Protein AF-A0A1G1D383-F1 (afdb_monomer_lite)

Foldseek 3Di:
DLVVLLVVLVVLLVVLVVVLVVLVVLLVVLCVQLVVCVVPVVSNVVSNVSSVVSVVVNVVSVVVSVVSVVVSVVSVVVVD

pLDDT: mean 96.29, std 6.98, range [59.81, 98.81]

Secondary structure (DSSP, 8-state):
-HHHHHHHHHHHHHHHHHHHHHHHHHHHHHHHHHHHTTT-HHHHHHHHHHHHHHHHHHHHHHHHHHHHHHHHHHHHHHT-

Structure (mmCIF, N/CA/C/O backbone):
data_AF-A0A1G1D383-F1
#
_entry.id   AF-A0A1G1D383-F1
#
loop_
_atom_site.group_PDB
_atom_site.id
_atom_site.type_symbol
_atom_site.label_atom_id
_atom_site.label_alt_id
_atom_site.label_comp_id
_atom_site.label_asym_id
_atom_site.label_entity_id
_atom_site.label_seq_id
_atom_site.pdbx_PDB_ins_code
_atom_site.Cartn_x
_atom_site.Cartn_y
_atom_site.Cartn_z
_atom_site.occupancy
_atom_site.B_iso_or_equiv
_atom_site.auth_seq_id
_atom_site.auth_comp_id
_atom_site.auth_asym_id
_atom_site.auth_atom_id
_atom_site.pdbx_PDB_model_num
ATOM 1 N N . MET A 1 1 ? -16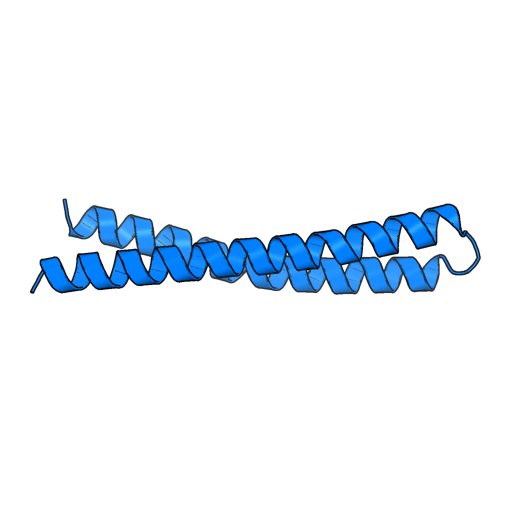.263 11.481 24.573 1.00 59.81 1 MET A N 1
ATOM 2 C CA . MET A 1 1 ? -14.958 11.302 23.895 1.00 59.81 1 MET A CA 1
ATOM 3 C C . MET A 1 1 ? -14.828 9.960 23.165 1.00 59.81 1 MET A C 1
ATOM 5 O O . MET A 1 1 ? -14.403 9.986 22.019 1.00 59.81 1 MET A O 1
ATOM 9 N N . SER A 1 2 ? -15.232 8.812 23.737 1.00 82.31 2 SER A N 1
ATOM 10 C CA . SER A 1 2 ? -15.059 7.489 23.089 1.00 82.31 2 SER A CA 1
ATOM 11 C C . SER A 1 2 ? -15.764 7.339 21.728 1.00 82.31 2 SER A C 1
ATOM 13 O O . SER A 1 2 ? -15.156 6.873 20.770 1.00 82.31 2 SER A O 1
ATOM 15 N N . LYS A 1 3 ? -17.017 7.803 21.587 1.00 89.56 3 LYS A N 1
ATOM 16 C CA . LYS A 1 3 ? -17.777 7.697 20.319 1.00 89.56 3 LYS A CA 1
ATOM 17 C C . LYS A 1 3 ? -17.140 8.457 19.151 1.00 89.56 3 LYS A C 1
ATOM 19 O O . LYS A 1 3 ? -17.117 7.953 18.033 1.00 89.56 3 LYS A O 1
ATOM 24 N N . GLU A 1 4 ? -16.629 9.658 19.406 1.00 94.44 4 GLU A N 1
ATOM 25 C CA . GLU A 1 4 ? -15.986 10.473 18.372 1.00 94.44 4 GLU A CA 1
ATOM 26 C C . GLU A 1 4 ? -14.645 9.871 17.955 1.00 94.44 4 GLU A C 1
ATOM 28 O O . GLU A 1 4 ? -14.389 9.722 16.765 1.00 94.44 4 GLU A O 1
ATOM 33 N N . LYS A 1 5 ? -13.847 9.395 18.919 1.00 94.69 5 LYS A N 1
ATOM 34 C CA . LYS A 1 5 ? -12.598 8.683 18.628 1.00 94.69 5 LYS A CA 1
ATOM 35 C C . LYS A 1 5 ? -12.829 7.425 17.783 1.00 94.69 5 LYS A C 1
ATOM 37 O O . LYS A 1 5 ? -12.118 7.229 16.801 1.00 94.69 5 LYS A O 1
ATOM 42 N N . ILE A 1 6 ? -13.845 6.621 18.110 1.00 96.50 6 ILE A N 1
ATOM 43 C CA . ILE A 1 6 ? -14.251 5.447 17.319 1.00 96.50 6 ILE A CA 1
ATOM 44 C C . ILE A 1 6 ? -14.634 5.852 15.891 1.00 96.50 6 ILE A C 1
ATOM 46 O O . ILE A 1 6 ? -14.214 5.199 14.937 1.00 96.50 6 ILE A O 1
ATOM 50 N N . ARG A 1 7 ? -15.412 6.932 15.727 1.00 97.31 7 ARG A N 1
ATOM 51 C CA . ARG A 1 7 ? -15.795 7.442 14.401 1.00 97.31 7 ARG A CA 1
ATOM 52 C C . ARG A 1 7 ? -14.566 7.821 13.576 1.00 97.31 7 ARG A C 1
ATOM 54 O O . ARG A 1 7 ? -14.486 7.445 12.412 1.00 97.31 7 ARG A O 1
ATOM 61 N N . GLU A 1 8 ? -13.613 8.532 14.171 1.00 98.00 8 GLU A N 1
ATOM 62 C CA . GLU A 1 8 ? -12.392 8.943 13.473 1.00 98.00 8 GLU A CA 1
ATOM 63 C C . GLU A 1 8 ? -11.489 7.753 13.115 1.00 98.00 8 GLU A C 1
ATOM 65 O O . GLU A 1 8 ? -10.936 7.721 12.019 1.00 98.00 8 GLU A O 1
ATOM 70 N N . LEU A 1 9 ? -11.370 6.743 13.985 1.00 98.12 9 LEU A N 1
ATOM 71 C CA . LEU A 1 9 ? -10.624 5.516 13.671 1.00 98.12 9 LEU A CA 1
ATOM 72 C C . LEU A 1 9 ? -11.244 4.763 12.487 1.00 98.12 9 LEU A C 1
ATOM 74 O O . LEU A 1 9 ? -10.526 4.391 11.562 1.00 98.12 9 LEU A O 1
ATOM 78 N N . LYS A 1 10 ? -12.575 4.610 12.468 1.00 98.25 10 LYS A N 1
ATOM 79 C CA . LYS A 1 10 ? -13.288 3.978 11.347 1.00 98.25 10 LYS A CA 1
ATOM 80 C C . LYS A 1 10 ? -13.069 4.719 10.032 1.00 98.25 10 LYS A C 1
ATOM 82 O O . LYS A 1 10 ? -12.701 4.086 9.053 1.00 98.25 10 LYS A O 1
ATOM 87 N N . LYS A 1 11 ? -13.197 6.051 10.029 1.00 98.44 11 LYS A N 1
ATOM 88 C CA . LYS A 1 11 ? -12.940 6.871 8.833 1.00 98.44 11 LYS A CA 1
ATOM 89 C C . LYS A 1 11 ? -11.526 6.688 8.282 1.00 98.44 11 LYS A C 1
ATOM 91 O O . LYS A 1 11 ? -11.343 6.606 7.073 1.00 98.44 11 LYS A O 1
ATOM 96 N N . LYS A 1 12 ? -10.514 6.627 9.155 1.00 98.56 12 LYS A N 1
ATOM 97 C CA . LYS A 1 12 ? -9.129 6.379 8.725 1.00 98.56 12 LYS A CA 1
ATOM 98 C C . LYS A 1 12 ? -8.974 4.994 8.100 1.00 98.56 12 LYS A C 1
ATOM 100 O O . LYS A 1 12 ? -8.345 4.880 7.056 1.00 98.56 12 LYS A O 1
ATOM 105 N N . ILE A 1 13 ? -9.570 3.969 8.708 1.00 98.69 13 ILE A N 1
ATOM 106 C CA . ILE A 1 13 ? -9.556 2.605 8.164 1.00 98.69 13 ILE A CA 1
ATOM 107 C C . ILE A 1 13 ? -10.264 2.560 6.802 1.00 98.69 13 ILE A C 1
ATOM 109 O O . ILE A 1 13 ? -9.718 1.997 5.863 1.00 98.69 13 ILE A O 1
AT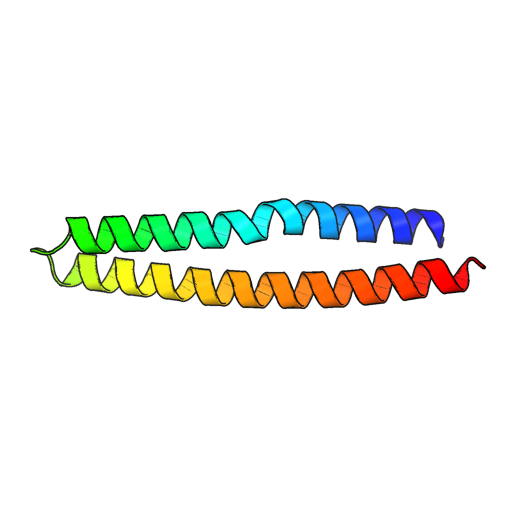OM 113 N N . GLU A 1 14 ? -11.426 3.201 6.654 1.00 98.56 14 GLU A N 1
ATOM 114 C CA . GLU A 1 14 ? -12.153 3.292 5.377 1.00 98.56 14 GLU A CA 1
ATOM 115 C C . GLU A 1 14 ? -11.308 3.930 4.263 1.00 98.56 14 GLU A C 1
ATOM 117 O O . GLU A 1 14 ? -11.324 3.452 3.131 1.00 98.56 14 GLU A O 1
ATOM 122 N N . ALA A 1 15 ? -10.519 4.964 4.575 1.00 98.69 15 ALA A N 1
ATOM 123 C CA . ALA A 1 15 ? -9.595 5.551 3.605 1.00 98.69 15 ALA A CA 1
ATOM 124 C C . ALA A 1 15 ? -8.507 4.553 3.162 1.00 98.69 15 ALA A C 1
ATOM 126 O O . ALA A 1 15 ? -8.173 4.491 1.979 1.00 98.69 15 ALA A O 1
ATOM 127 N N . LEU A 1 16 ? -7.989 3.739 4.087 1.00 98.62 16 LEU A N 1
ATOM 128 C CA . LEU A 1 16 ? -6.971 2.725 3.787 1.00 98.62 16 LEU A CA 1
ATOM 129 C C . LEU A 1 16 ? -7.523 1.549 2.978 1.00 98.62 16 LEU A C 1
ATOM 131 O O . LEU A 1 16 ? -6.821 1.043 2.107 1.00 98.62 16 LEU A O 1
ATOM 135 N N . VAL A 1 17 ? -8.791 1.179 3.184 1.00 98.31 17 VAL A N 1
ATOM 136 C CA . VAL A 1 17 ? -9.491 0.178 2.356 1.00 98.31 17 VAL A CA 1
ATOM 137 C C . VAL A 1 17 ? -9.520 0.587 0.879 1.00 98.31 17 VAL A C 1
ATOM 139 O O . VAL A 1 17 ? -9.524 -0.278 0.010 1.00 98.31 17 VAL A O 1
ATOM 142 N N . ILE A 1 18 ? -9.507 1.890 0.584 1.00 98.19 18 ILE A N 1
ATOM 143 C CA . ILE A 1 18 ? -9.441 2.413 -0.788 1.00 98.19 18 ILE A CA 1
ATOM 144 C C . ILE A 1 18 ? -7.990 2.551 -1.264 1.00 98.19 18 ILE A C 1
ATOM 146 O O . ILE A 1 18 ? -7.704 2.281 -2.427 1.00 98.19 18 ILE A O 1
ATOM 150 N N . ALA A 1 19 ? -7.076 2.997 -0.399 1.00 98.56 19 ALA A N 1
ATOM 151 C CA . ALA A 1 19 ? -5.692 3.270 -0.783 1.00 98.56 19 ALA A CA 1
ATOM 152 C C . ALA A 1 19 ? -4.884 1.993 -1.074 1.00 98.56 19 ALA A C 1
ATOM 154 O O . ALA A 1 19 ? -4.200 1.935 -2.086 1.00 98.56 19 ALA A O 1
ATOM 155 N N . ILE A 1 20 ? -5.004 0.951 -0.244 1.00 98.69 20 ILE A N 1
ATOM 156 C CA . ILE A 1 20 ? -4.202 -0.280 -0.376 1.00 98.69 20 ILE A CA 1
ATOM 157 C C . ILE A 1 20 ? -4.397 -0.968 -1.743 1.00 98.69 20 ILE A C 1
ATOM 159 O O . ILE A 1 20 ? -3.394 -1.278 -2.387 1.00 98.69 20 ILE A O 1
ATOM 163 N N . PRO A 1 21 ? -5.633 -1.178 -2.248 1.00 98.56 21 PRO A N 1
ATOM 164 C CA . PRO A 1 21 ? -5.826 -1.736 -3.587 1.00 98.56 21 PRO A CA 1
ATOM 165 C C . PRO A 1 21 ? -5.243 -0.863 -4.702 1.00 98.56 21 PRO A C 1
ATOM 167 O O . PRO A 1 21 ? -4.746 -1.399 -5.686 1.00 98.56 21 PRO A O 1
ATOM 170 N N . ARG A 1 22 ? -5.239 0.467 -4.539 1.00 98.62 22 ARG A N 1
ATOM 171 C CA . ARG A 1 22 ? -4.663 1.383 -5.536 1.00 98.62 22 ARG A CA 1
ATOM 172 C C . ARG A 1 22 ? -3.152 1.250 -5.662 1.00 98.62 22 ARG A C 1
ATOM 174 O O . ARG A 1 22 ? -2.645 1.401 -6.765 1.00 98.62 22 ARG A O 1
ATOM 181 N N . GLU A 1 23 ? -2.446 0.931 -4.577 1.00 98.75 23 GLU A N 1
ATOM 182 C CA . GLU A 1 23 ? -1.009 0.631 -4.654 1.00 98.75 23 GLU A CA 1
ATOM 183 C C . GLU A 1 23 ? -0.753 -0.633 -5.493 1.00 98.75 23 GLU A C 1
ATOM 185 O O . GLU A 1 23 ? 0.205 -0.701 -6.260 1.00 98.75 23 GLU A O 1
ATOM 190 N N . LEU A 1 24 ? -1.642 -1.633 -5.414 1.00 98.50 24 LEU A N 1
ATOM 191 C CA . LEU A 1 24 ? -1.547 -2.831 -6.253 1.00 98.50 24 LEU A CA 1
ATOM 192 C C . LEU A 1 24 ? -1.886 -2.534 -7.723 1.00 98.50 24 LEU A C 1
ATOM 194 O O . LEU A 1 24 ? -1.171 -2.990 -8.611 1.00 98.50 24 LEU A O 1
ATOM 198 N N . GLU A 1 25 ? -2.919 -1.730 -7.984 1.00 98.69 25 GLU A N 1
ATOM 199 C CA . GLU A 1 25 ? -3.243 -1.263 -9.341 1.00 98.69 25 GLU A CA 1
ATOM 200 C C . GLU A 1 25 ? -2.075 -0.466 -9.952 1.00 98.69 25 GLU A C 1
ATOM 202 O O . GLU A 1 25 ? -1.727 -0.661 -11.117 1.00 98.69 25 GLU A O 1
ATOM 207 N N . ALA A 1 26 ? -1.426 0.401 -9.167 1.00 98.75 26 ALA A N 1
ATOM 208 C CA . ALA A 1 26 ? -0.256 1.164 -9.596 1.00 98.75 26 ALA A CA 1
ATOM 209 C C . ALA A 1 26 ? 0.962 0.261 -9.853 1.00 98.75 26 ALA A C 1
ATOM 211 O O . ALA A 1 26 ? 1.668 0.446 -10.846 1.00 98.75 26 ALA A O 1
ATOM 212 N N . TYR A 1 27 ? 1.185 -0.751 -9.009 1.00 98.81 27 TYR A N 1
ATOM 213 C CA . TYR A 1 27 ? 2.212 -1.768 -9.231 1.00 98.81 27 TYR A CA 1
ATOM 214 C C . TYR A 1 27 ? 2.041 -2.465 -10.587 1.00 98.81 27 TYR A C 1
ATOM 216 O O . TYR A 1 27 ? 2.983 -2.509 -11.382 1.00 98.81 27 TYR A O 1
ATOM 224 N N . GLU A 1 28 ? 0.841 -2.978 -10.864 1.00 98.75 28 GLU A N 1
ATOM 225 C CA . GLU A 1 28 ? 0.521 -3.657 -12.124 1.00 98.75 28 GLU A CA 1
ATOM 226 C C . GLU A 1 28 ? 0.656 -2.710 -13.322 1.00 98.75 28 GLU A C 1
ATOM 228 O O . GLU A 1 28 ? 1.227 -3.081 -14.348 1.00 98.75 28 GLU A O 1
ATOM 233 N N . PHE A 1 29 ? 0.218 -1.459 -13.168 1.00 98.75 29 PHE A N 1
ATOM 234 C CA . PHE A 1 29 ? 0.364 -0.422 -14.185 1.00 98.75 29 PHE A CA 1
ATOM 235 C C . PHE A 1 29 ? 1.832 -0.155 -14.545 1.00 98.75 29 PHE A C 1
ATOM 237 O O . PHE A 1 29 ? 2.188 -0.115 -15.723 1.00 98.75 29 PHE A O 1
ATOM 244 N N . TYR A 1 30 ? 2.714 -0.010 -13.555 1.00 98.81 30 TYR A N 1
ATOM 245 C CA . TYR A 1 30 ? 4.134 0.212 -13.826 1.00 98.81 30 TYR A CA 1
ATOM 246 C C . TYR A 1 30 ? 4.837 -1.022 -14.395 1.00 98.81 30 TYR A C 1
ATOM 248 O O . TYR A 1 30 ? 5.760 -0.870 -15.196 1.00 98.81 30 TYR A O 1
ATOM 256 N N . LEU A 1 31 ? 4.405 -2.237 -14.044 1.00 98.62 31 LEU A N 1
ATOM 257 C CA . LEU A 1 31 ? 4.903 -3.447 -14.701 1.00 98.62 31 LEU A CA 1
ATOM 258 C C . LEU A 1 31 ? 4.531 -3.488 -16.188 1.00 98.62 31 LEU A C 1
ATOM 260 O O . LEU A 1 31 ? 5.396 -3.774 -17.015 1.00 98.62 31 LEU A O 1
ATOM 264 N N . ASP A 1 32 ? 3.289 -3.151 -16.529 1.00 98.69 32 ASP A N 1
ATOM 265 C CA . ASP A 1 32 ? 2.828 -3.068 -17.919 1.00 98.69 32 ASP A CA 1
ATOM 266 C C . ASP A 1 32 ? 3.601 -1.996 -18.713 1.00 98.69 32 ASP A C 1
ATOM 268 O O . ASP A 1 32 ? 4.034 -2.240 -19.842 1.00 98.69 32 ASP A O 1
ATOM 272 N N . LEU A 1 33 ? 3.878 -0.831 -18.114 1.00 98.50 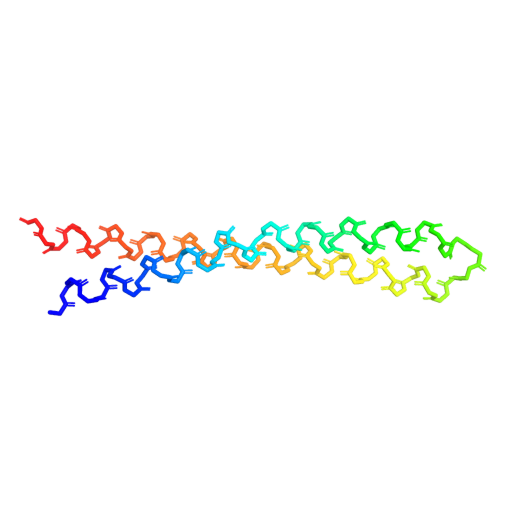33 LEU A N 1
ATOM 273 C CA . LEU A 1 33 ? 4.734 0.183 -18.742 1.00 98.50 33 LEU A CA 1
ATOM 274 C C . LEU A 1 33 ? 6.179 -0.299 -18.932 1.00 98.50 33 LEU A C 1
ATOM 276 O O . LEU A 1 33 ? 6.770 -0.056 -19.984 1.00 98.50 33 LEU A O 1
ATOM 280 N N . ALA A 1 34 ? 6.746 -1.013 -17.958 1.00 98.50 34 ALA A N 1
ATOM 281 C CA . ALA A 1 34 ? 8.084 -1.587 -18.084 1.00 98.50 34 ALA A CA 1
ATOM 282 C C . ALA A 1 34 ? 8.172 -2.622 -19.220 1.00 98.50 34 ALA A C 1
ATOM 284 O O . ALA A 1 34 ? 9.192 -2.691 -19.910 1.00 98.50 34 ALA A O 1
ATOM 285 N N . GLU A 1 35 ? 7.117 -3.415 -19.426 1.00 98.06 35 GLU A N 1
ATOM 286 C CA . GLU A 1 35 ? 7.017 -4.362 -20.540 1.00 98.06 35 GLU A CA 1
ATOM 287 C C . GLU A 1 35 ? 6.924 -3.633 -21.887 1.00 98.06 35 GLU A C 1
ATOM 289 O O . GLU A 1 35 ? 7.654 -3.961 -22.823 1.00 98.06 35 GLU A O 1
ATOM 294 N N . LYS A 1 36 ? 6.099 -2.584 -21.969 1.00 98.12 36 LYS A N 1
ATOM 295 C CA . LYS A 1 36 ? 5.936 -1.761 -23.180 1.00 98.12 36 LYS A CA 1
ATOM 296 C C . LYS A 1 36 ? 7.177 -0.942 -23.539 1.00 98.12 36 LYS A C 1
ATOM 298 O O . LYS A 1 36 ? 7.361 -0.607 -24.706 1.00 98.12 36 LYS A O 1
ATOM 303 N N . SER A 1 37 ? 8.041 -0.646 -22.571 1.00 97.00 37 SER A N 1
ATOM 304 C CA . SER A 1 37 ? 9.325 0.041 -22.769 1.00 97.00 37 SER A CA 1
ATOM 305 C C . SER A 1 37 ? 10.506 -0.921 -22.951 1.00 97.00 37 SER A C 1
ATOM 307 O O . SER A 1 37 ? 11.637 -0.562 -22.635 1.00 97.00 37 SER A O 1
ATOM 309 N N . ALA A 1 38 ? 10.280 -2.140 -23.455 1.00 90.31 38 ALA A N 1
ATOM 310 C CA . ALA A 1 38 ? 11.322 -3.164 -23.586 1.00 90.31 38 ALA A CA 1
ATOM 311 C C . ALA A 1 38 ? 12.588 -2.704 -24.339 1.00 90.31 38 ALA A C 1
ATOM 313 O O . ALA A 1 38 ? 13.683 -3.130 -23.969 1.00 90.31 38 ALA A O 1
ATOM 314 N N . ASP A 1 39 ? 12.434 -1.826 -25.333 1.00 96.88 39 ASP A N 1
ATOM 315 C CA . ASP A 1 39 ? 13.525 -1.330 -26.183 1.00 96.88 39 ASP A CA 1
ATOM 316 C C . ASP A 1 39 ? 14.206 -0.052 -25.646 1.00 96.88 39 ASP A C 1
ATOM 318 O O . ASP A 1 39 ? 15.204 0.396 -26.211 1.00 96.88 39 ASP A O 1
ATOM 322 N N . ASP A 1 40 ? 13.706 0.529 -24.548 1.00 97.75 40 ASP A N 1
ATOM 323 C CA . ASP A 1 40 ? 14.267 1.719 -23.895 1.00 97.75 40 ASP A CA 1
ATOM 324 C C . ASP A 1 40 ? 14.673 1.402 -22.449 1.00 97.75 40 ASP A C 1
ATOM 326 O O . ASP A 1 40 ? 13.879 1.485 -21.505 1.00 97.75 40 ASP A O 1
ATOM 330 N N . ALA A 1 41 ? 15.935 0.995 -22.281 1.00 96.75 41 ALA A N 1
ATOM 331 C CA . ALA A 1 41 ? 16.452 0.502 -21.007 1.00 96.75 41 ALA A CA 1
ATOM 332 C C . ALA A 1 41 ? 16.284 1.501 -19.837 1.00 96.75 41 ALA A C 1
ATOM 334 O O . ALA A 1 41 ? 15.769 1.077 -18.800 1.00 96.75 41 ALA A O 1
ATOM 335 N N . PRO A 1 42 ? 16.615 2.805 -19.973 1.00 98.12 42 PRO A N 1
ATOM 336 C CA . PRO A 1 42 ? 16.348 3.796 -18.929 1.00 98.12 42 PRO A CA 1
ATOM 337 C C . PRO A 1 42 ? 14.882 3.857 -18.475 1.00 98.12 42 PRO A C 1
ATOM 339 O O . PRO A 1 42 ? 14.610 3.843 -17.272 1.00 98.12 42 PRO A O 1
ATOM 342 N N . SER A 1 43 ? 13.925 3.889 -19.408 1.00 98.19 43 SER A N 1
ATOM 343 C CA . SER A 1 43 ? 12.499 3.916 -19.059 1.00 98.19 43 SER A CA 1
ATOM 344 C C . SER A 1 43 ? 12.043 2.619 -18.404 1.00 98.19 43 SER A C 1
ATOM 346 O O . SER A 1 43 ? 11.346 2.664 -17.389 1.00 98.19 43 SER A O 1
ATOM 348 N N . LYS A 1 44 ? 12.475 1.463 -18.918 1.00 98.44 44 LYS A N 1
ATOM 349 C CA . LYS A 1 44 ? 12.176 0.165 -18.305 1.00 98.44 44 LYS A CA 1
ATOM 350 C C . LYS A 1 44 ? 12.672 0.088 -16.862 1.00 98.44 44 LYS A C 1
ATOM 352 O O . LYS A 1 44 ? 11.926 -0.339 -15.982 1.00 98.44 44 LYS A O 1
ATOM 357 N N . GLU A 1 45 ? 13.906 0.512 -16.600 1.00 98.44 45 GLU A N 1
ATOM 358 C CA . GLU A 1 45 ? 14.473 0.529 -15.247 1.00 98.44 45 GLU A CA 1
ATOM 359 C C . GLU A 1 45 ? 13.702 1.467 -14.313 1.00 98.44 45 GLU A C 1
ATOM 361 O O . GLU A 1 45 ? 13.394 1.085 -13.181 1.00 98.44 45 GLU A O 1
ATOM 366 N N . MET A 1 46 ? 13.324 2.654 -14.798 1.00 98.62 46 MET A N 1
ATOM 367 C CA . MET A 1 46 ? 12.505 3.603 -14.044 1.00 98.62 46 MET A CA 1
ATOM 368 C C . MET A 1 46 ? 11.143 3.005 -13.666 1.00 98.62 46 MET A C 1
ATOM 370 O O . MET A 1 46 ? 10.745 3.080 -12.504 1.00 98.62 46 MET A O 1
ATOM 374 N N . PHE A 1 47 ? 10.434 2.374 -14.604 1.00 98.81 47 PHE A N 1
ATOM 375 C CA . PHE A 1 47 ? 9.129 1.772 -14.321 1.00 98.81 47 PHE A CA 1
ATOM 376 C C . PHE A 1 47 ? 9.227 0.573 -13.373 1.00 98.81 47 PHE A C 1
ATOM 378 O O . PHE A 1 47 ? 8.429 0.460 -12.445 1.00 98.81 47 PHE A O 1
ATOM 385 N N . LEU A 1 48 ? 10.252 -0.275 -13.511 1.00 98.69 48 LEU A N 1
ATOM 386 C CA . LEU A 1 48 ? 10.504 -1.358 -12.553 1.00 98.69 48 LEU A CA 1
ATOM 387 C C . LEU A 1 48 ? 10.831 -0.833 -11.148 1.00 98.69 48 LEU A C 1
ATOM 389 O O . LEU A 1 48 ? 10.470 -1.468 -10.154 1.00 98.69 48 LEU A O 1
ATOM 393 N N . PHE A 1 49 ? 11.523 0.303 -11.049 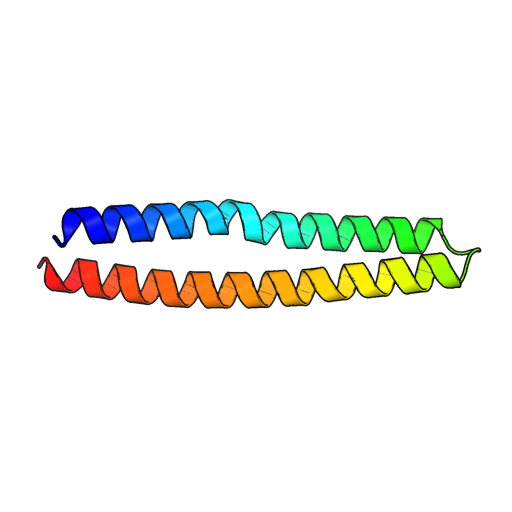1.00 98.69 49 PHE 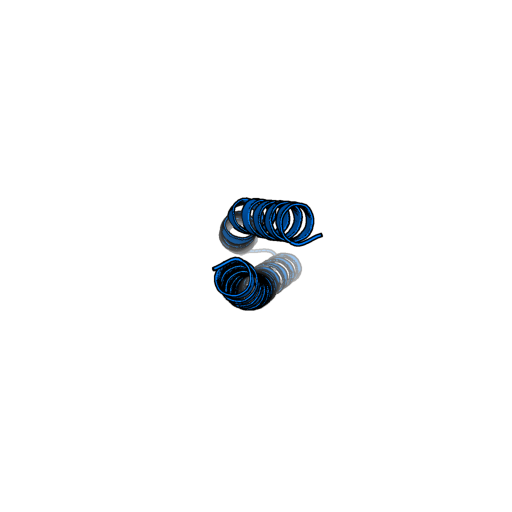A N 1
ATOM 394 C CA . PHE A 1 49 ? 11.769 0.966 -9.772 1.00 98.69 49 PHE A CA 1
ATOM 395 C C . PHE A 1 49 ? 10.463 1.468 -9.143 1.00 98.69 49 PHE A C 1
ATOM 397 O O . PHE A 1 49 ? 10.217 1.172 -7.974 1.00 98.69 49 PHE A O 1
ATOM 404 N N . LEU A 1 50 ? 9.612 2.153 -9.915 1.00 98.81 50 LEU A N 1
ATOM 405 C CA . LEU A 1 50 ? 8.312 2.646 -9.447 1.00 98.81 50 LEU A CA 1
ATOM 406 C C . LEU A 1 50 ? 7.403 1.498 -9.000 1.00 98.81 50 LEU A C 1
ATOM 408 O O . LEU A 1 50 ? 6.908 1.533 -7.881 1.00 98.81 50 LEU A O 1
ATOM 412 N N . ALA A 1 51 ? 7.298 0.422 -9.785 1.00 98.81 51 ALA A N 1
ATOM 413 C CA . ALA A 1 51 ? 6.555 -0.775 -9.392 1.00 98.81 51 ALA A CA 1
ATOM 414 C C . ALA A 1 51 ? 7.009 -1.295 -8.011 1.00 98.81 51 ALA A C 1
ATOM 416 O O . ALA A 1 51 ? 6.200 -1.551 -7.122 1.00 98.81 51 ALA A O 1
ATOM 417 N N . LYS A 1 52 ? 8.323 -1.394 -7.775 1.00 98.69 52 LYS A N 1
ATOM 418 C CA . LYS A 1 52 ? 8.837 -1.813 -6.462 1.00 98.69 52 LYS A CA 1
ATOM 419 C C . LYS A 1 52 ? 8.450 -0.846 -5.340 1.00 98.69 52 LYS A C 1
ATOM 421 O O . LYS A 1 52 ? 8.186 -1.326 -4.243 1.00 98.69 52 LYS A O 1
ATOM 426 N N . GLN A 1 53 ? 8.425 0.468 -5.585 1.00 98.75 53 GLN A N 1
ATOM 427 C CA . GLN A 1 53 ? 7.982 1.456 -4.590 1.00 98.75 53 GLN A CA 1
ATOM 428 C C . GLN A 1 53 ? 6.534 1.216 -4.153 1.00 98.75 53 GLN A C 1
ATOM 430 O O . GLN A 1 53 ? 6.279 1.207 -2.951 1.00 98.75 53 GLN A O 1
ATOM 435 N N . GLU A 1 54 ? 5.628 0.903 -5.081 1.00 98.75 54 GLU A N 1
ATOM 436 C CA . GLU A 1 54 ? 4.217 0.686 -4.729 1.00 98.75 54 GLU A CA 1
ATOM 437 C C . GLU A 1 54 ? 4.005 -0.547 -3.838 1.00 98.75 54 GLU A C 1
ATOM 439 O O . GLU A 1 54 ? 3.155 -0.539 -2.949 1.00 98.75 54 GLU A O 1
ATOM 444 N N . LEU A 1 55 ? 4.843 -1.585 -3.964 1.00 98.56 55 LEU A N 1
ATOM 445 C CA . LEU A 1 55 ? 4.831 -2.703 -3.011 1.00 98.56 55 LEU A CA 1
ATOM 446 C C . LEU A 1 55 ? 5.233 -2.258 -1.596 1.00 98.56 55 LEU A C 1
ATOM 448 O O . LEU A 1 55 ? 4.599 -2.664 -0.623 1.00 98.56 55 LEU A O 1
ATOM 452 N N . PHE A 1 56 ? 6.249 -1.395 -1.468 1.00 98.50 56 PHE A N 1
ATOM 453 C CA . PHE A 1 56 ? 6.631 -0.835 -0.168 1.00 98.50 56 PHE A CA 1
ATOM 454 C C . PHE A 1 56 ? 5.534 0.067 0.409 1.00 98.50 56 PHE A C 1
ATOM 456 O O . PHE A 1 56 ? 5.280 0.015 1.615 1.00 98.50 56 PHE A O 1
ATOM 463 N N . HIS A 1 57 ? 4.871 0.873 -0.425 1.00 98.69 57 HIS A N 1
ATOM 464 C CA . HIS A 1 57 ? 3.735 1.690 -0.002 1.00 98.69 57 HIS A CA 1
ATOM 465 C C . HIS A 1 57 ? 2.585 0.813 0.493 1.00 98.69 57 HIS A C 1
ATOM 467 O O . HIS A 1 57 ? 2.095 1.036 1.601 1.00 98.69 57 HIS A O 1
ATOM 473 N N . ARG A 1 58 ? 2.219 -0.236 -0.255 1.00 98.62 58 ARG A N 1
ATOM 474 C CA . ARG A 1 58 ? 1.178 -1.193 0.145 1.00 98.62 58 ARG A CA 1
ATOM 475 C C . ARG A 1 58 ? 1.476 -1.807 1.510 1.00 98.62 58 ARG A C 1
ATOM 477 O O . ARG A 1 58 ? 0.652 -1.705 2.417 1.00 98.62 58 ARG A O 1
ATOM 484 N N . ASP A 1 59 ? 2.673 -2.366 1.681 1.00 98.69 59 ASP A N 1
ATOM 485 C CA . ASP A 1 59 ? 3.092 -2.996 2.936 1.00 98.69 59 ASP A CA 1
ATOM 486 C C . ASP A 1 59 ? 3.089 -1.994 4.107 1.00 98.69 59 ASP A C 1
ATOM 488 O O . ASP A 1 59 ? 2.769 -2.342 5.248 1.00 98.69 59 ASP A O 1
ATOM 492 N N . HIS A 1 60 ? 3.440 -0.730 3.851 1.00 98.75 60 HIS A N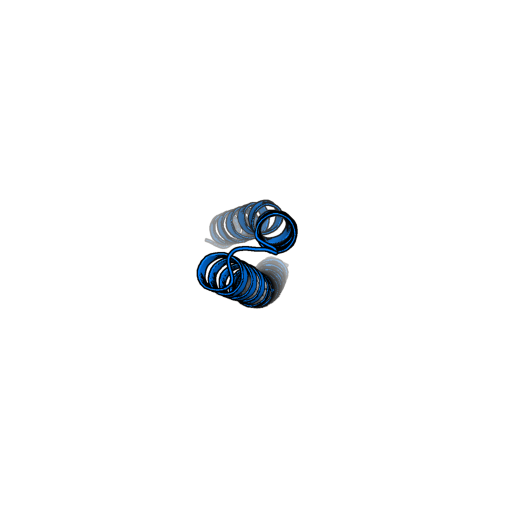 1
ATOM 493 C CA . HIS A 1 60 ? 3.383 0.327 4.858 1.00 98.75 60 HIS A CA 1
ATOM 494 C C . HIS A 1 60 ? 1.939 0.665 5.257 1.00 98.75 60 HIS A C 1
ATOM 496 O O . HIS A 1 60 ? 1.630 0.742 6.449 1.00 98.75 60 HIS A O 1
ATOM 502 N N . LEU A 1 61 ? 1.042 0.823 4.281 1.00 98.81 61 LEU A N 1
ATOM 503 C CA . LEU A 1 61 ? -0.373 1.105 4.515 1.00 98.81 61 LEU A CA 1
ATOM 504 C C . LEU A 1 61 ? -1.079 -0.046 5.247 1.00 98.81 61 LEU A C 1
ATOM 506 O O . LEU A 1 61 ? -1.874 0.210 6.152 1.00 98.81 61 LEU A O 1
ATOM 510 N N . GLU A 1 62 ? -0.757 -1.300 4.921 1.00 98.69 62 GLU A N 1
ATOM 511 C CA . GLU A 1 62 ? -1.276 -2.485 5.616 1.00 98.69 62 GLU A CA 1
ATOM 512 C C . GLU A 1 62 ? -0.879 -2.499 7.101 1.00 98.69 62 GLU A C 1
ATOM 514 O O . GLU A 1 62 ? -1.717 -2.759 7.968 1.00 98.69 62 GLU A O 1
ATOM 519 N N . ARG A 1 63 ? 0.372 -2.136 7.425 1.00 98.81 63 ARG A N 1
ATOM 520 C CA . ARG A 1 63 ? 0.824 -1.998 8.823 1.00 98.81 63 ARG A CA 1
ATOM 521 C C . ARG A 1 63 ? 0.043 -0.918 9.564 1.00 98.81 63 ARG A C 1
ATOM 523 O O . ARG A 1 63 ? -0.437 -1.166 10.668 1.00 98.81 63 ARG A O 1
ATOM 530 N N . ILE A 1 64 ? -0.145 0.249 8.944 1.00 98.75 64 ILE A N 1
ATOM 531 C CA . ILE A 1 64 ? -0.946 1.333 9.533 1.00 98.75 64 ILE A CA 1
ATOM 532 C C . ILE A 1 64 ? -2.391 0.869 9.766 1.00 98.75 64 ILE A C 1
ATOM 534 O O . ILE A 1 64 ? -2.971 1.160 10.813 1.00 98.75 64 ILE A O 1
ATOM 538 N N . MET A 1 65 ? -2.985 0.148 8.811 1.00 98.69 65 MET A N 1
ATOM 539 C CA . MET A 1 65 ? -4.349 -0.366 8.934 1.00 98.69 65 MET A CA 1
ATOM 540 C C . MET A 1 65 ? -4.482 -1.329 10.116 1.00 98.69 65 MET A C 1
ATOM 542 O O . MET A 1 65 ? -5.419 -1.181 10.903 1.00 98.69 65 MET A O 1
ATOM 546 N N . ASN A 1 66 ? -3.531 -2.251 10.281 1.00 98.69 66 ASN A N 1
ATOM 547 C CA . ASN A 1 66 ? -3.495 -3.168 11.417 1.00 98.69 66 ASN A CA 1
ATOM 548 C C . ASN A 1 66 ? -3.407 -2.415 12.758 1.00 98.69 66 ASN A C 1
ATOM 550 O O . ASN A 1 66 ? -4.191 -2.673 13.671 1.00 98.69 66 ASN A O 1
ATOM 554 N N . ASP A 1 67 ? -2.520 -1.424 12.864 1.00 98.69 67 ASP A N 1
ATOM 555 C CA . ASP A 1 67 ? -2.371 -0.626 14.087 1.00 98.69 67 ASP A CA 1
ATOM 556 C C . ASP A 1 67 ? -3.654 0.150 14.428 1.00 98.69 67 ASP A C 1
ATOM 558 O O . ASP A 1 67 ? -4.062 0.233 15.590 1.00 98.69 67 ASP A O 1
ATOM 562 N N . LEU A 1 68 ? -4.336 0.702 13.418 1.00 98.56 68 LEU A N 1
ATOM 563 C CA . LEU A 1 68 ? -5.615 1.391 13.604 1.00 98.56 68 LEU A CA 1
ATOM 564 C C . LEU A 1 68 ? -6.741 0.437 14.018 1.00 98.56 68 LEU A C 1
ATOM 566 O O . LEU A 1 68 ? -7.598 0.828 14.814 1.00 98.56 68 LEU A O 1
ATOM 570 N N . GLN A 1 69 ? -6.754 -0.794 13.500 1.00 98.38 69 GLN A N 1
ATOM 571 C CA . GLN A 1 69 ? -7.717 -1.822 13.897 1.00 98.38 69 GLN A CA 1
ATOM 572 C C . GLN A 1 69 ? -7.533 -2.214 15.365 1.00 98.38 69 GLN A C 1
ATOM 574 O O . GLN A 1 69 ? -8.516 -2.229 16.107 1.00 98.38 69 GLN A O 1
ATOM 579 N N . ILE A 1 70 ? -6.290 -2.411 15.815 1.00 98.38 70 ILE A N 1
ATOM 580 C CA . ILE A 1 70 ? -5.976 -2.677 17.228 1.00 98.38 70 ILE A CA 1
ATOM 581 C C . ILE A 1 70 ? -6.484 -1.531 18.115 1.00 98.38 70 ILE A C 1
ATOM 583 O O . ILE A 1 70 ? -7.222 -1.764 19.074 1.00 98.38 70 ILE A O 1
ATOM 587 N N . GLN A 1 71 ? -6.180 -0.279 17.756 1.00 97.62 71 GLN A N 1
ATOM 588 C CA . GLN A 1 71 ? -6.665 0.893 18.497 1.00 97.62 71 GLN A CA 1
ATOM 589 C C . GLN A 1 71 ? -8.199 0.955 18.548 1.00 97.62 71 GLN A C 1
ATOM 591 O O . GLN A 1 71 ? -8.779 1.317 19.573 1.00 97.62 71 GLN A O 1
ATOM 596 N N . LEU A 1 72 ? -8.876 0.614 17.449 1.00 97.25 72 LEU A N 1
ATOM 597 C CA . LEU A 1 72 ? -10.336 0.590 17.394 1.00 97.25 72 LEU A CA 1
ATOM 598 C C . LEU A 1 72 ? -10.914 -0.473 18.335 1.00 97.25 72 LEU A C 1
ATOM 600 O O . LEU A 1 72 ? -11.878 -0.191 19.049 1.00 97.25 72 LEU A O 1
ATOM 604 N N . GLU A 1 73 ? -10.334 -1.670 18.365 1.00 97.12 73 GLU A N 1
ATOM 605 C CA . GLU A 1 73 ? -10.759 -2.739 19.269 1.00 97.12 73 GLU A CA 1
ATOM 606 C C . GLU A 1 73 ? -10.587 -2.364 20.743 1.00 97.12 73 GLU A C 1
ATOM 608 O O . GLU A 1 73 ? -11.480 -2.621 21.555 1.00 97.12 73 GLU A O 1
ATOM 613 N N . GLU A 1 74 ? -9.465 -1.739 21.100 1.00 96.38 74 GLU A N 1
ATOM 614 C CA . GLU A 1 74 ? -9.211 -1.252 22.457 1.00 96.38 74 GLU A CA 1
ATOM 615 C C . GLU A 1 74 ? -10.235 -0.194 22.882 1.00 96.38 74 GLU A C 1
ATOM 617 O O . GLU A 1 74 ? -10.805 -0.280 23.972 1.00 96.38 74 GLU A O 1
ATOM 622 N N . GLU A 1 75 ? -10.528 0.778 22.014 1.00 95.50 75 GLU A N 1
ATOM 623 C CA . GLU A 1 75 ? -11.526 1.816 22.290 1.00 95.50 75 GLU A CA 1
ATOM 624 C C . GLU A 1 75 ? -12.946 1.245 22.422 1.00 95.50 75 GLU A C 1
ATOM 626 O O . GLU A 1 75 ? -13.720 1.698 23.268 1.00 95.50 75 GLU A O 1
ATOM 631 N N . LEU A 1 76 ? -13.291 0.217 21.641 1.00 94.31 76 LEU A N 1
ATOM 632 C CA . LEU A 1 76 ? -14.573 -0.483 21.764 1.00 94.31 76 LEU A CA 1
ATOM 633 C C . LEU A 1 76 ? -14.686 -1.263 23.081 1.00 94.31 76 LEU A C 1
ATOM 635 O O . LEU A 1 76 ? -15.772 -1.315 23.660 1.00 94.31 76 LEU A O 1
ATOM 639 N N . LYS A 1 77 ? -13.586 -1.851 23.572 1.00 93.88 77 LYS A N 1
ATOM 640 C CA . LYS A 1 77 ? -13.547 -2.571 24.857 1.00 93.88 77 LYS A CA 1
ATOM 641 C C . LYS A 1 77 ? -13.699 -1.631 26.055 1.00 93.88 77 LYS A C 1
ATOM 643 O O . LYS A 1 77 ? -14.390 -1.997 26.993 1.00 93.88 77 LYS A O 1
ATOM 648 N N . LYS A 1 78 ? -13.135 -0.415 26.008 1.00 89.19 78 LYS A N 1
ATOM 649 C CA . LYS A 1 78 ? -13.280 0.608 27.071 1.00 89.19 78 LYS A CA 1
ATOM 650 C C . LYS A 1 78 ? -14.718 1.107 27.265 1.00 89.19 78 LYS A C 1
ATOM 652 O O . LYS A 1 78 ? -15.017 1.721 28.284 1.00 89.19 78 LYS A O 1
ATOM 657 N N . GLY A 1 79 ? -15.573 0.940 26.255 1.00 69.94 79 GLY A N 1
ATOM 658 C CA . GLY A 1 79 ? -16.976 1.354 26.292 1.00 69.94 79 GLY A CA 1
ATOM 659 C C . GLY A 1 79 ? -17.953 0.279 26.778 1.00 69.94 79 GLY A C 1
ATOM 660 O O . GLY A 1 79 ? -19.151 0.561 26.807 1.00 69.94 79 GLY A O 1
ATOM 661 N N . LYS A 1 80 ? -17.463 -0.927 27.091 1.00 61.34 80 LYS A N 1
ATOM 662 C CA . LYS A 1 80 ? -18.211 -1.998 27.764 1.00 61.34 80 LYS A CA 1
ATOM 663 C C . LYS A 1 80 ? -17.957 -1.935 29.264 1.00 61.34 80 LYS A C 1
ATOM 665 O O . LYS A 1 80 ? -18.910 -2.258 30.002 1.00 61.34 80 LYS A O 1
#

Radius of gyration: 18.18 Å; chains: 1; bounding box: 35×16×54 Å

Sequence (80 aa):
MSKEKIRELKKKIEALVIAIPRELEAYEFYLDLAEKSADDAPSKEMFLFLAKQELFHRDHLERIMNDLQIQLEEELKKGK